Protein AF-A0A1V8S7S9-F1 (afdb_monomer)

pLDDT: mean 78.83, std 17.55, range [41.12, 97.38]

Organism: NCBI:txid1507870

Nearest PDB structures (foldseek):
  5e38-assembly1_C  TM=7.059E-01  e=1.918E+00  Mycobacterium tuberculosis H37Rv
  2lm4-assembly1_A  TM=4.032E-01  e=3.441E+00  Saccharomyces cerevisiae S288C

Mean predicted aligned error: 13.4 Å

Solvent-accessible surface area (backbone atoms only — not comparable to full-atom values): 6080 Å² total; per-residue (Å²): 136,84,82,85,81,82,74,86,78,77,81,80,78,76,88,71,55,72,66,58,52,51,26,53,49,23,48,56,51,19,60,40,84,94,50,57,68,67,63,16,51,53,25,38,50,54,18,19,54,46,38,23,75,75,71,72,29,41,46,51,80,49,72,65,40,47,75,70,57,52,84,69,48,72,40,76,80,64,64,66,72,74,51,61,55,52,57,60,56,61,67,67,73,78,71,90,88,129

Foldseek 3Di:
DDDDDDDDDDDDPDDDDPLVVLLVVLLVQLQDPVDDLVSSQVSQQVSQVSCCVVPVWGWDDDSVCSVVVHDTDTPPPPDDVVVVVVVVVVVVPPPDDD

Radius of gyration: 22.58 Å; Cα contacts (8 Å, |Δi|>4): 81; chains: 1; bounding box: 55×69×42 Å

Structure (mmCIF, N/CA/C/O backbone):
data_AF-A0A1V8S7S9-F1
#
_entry.id   AF-A0A1V8S7S9-F1
#
loop_
_atom_site.g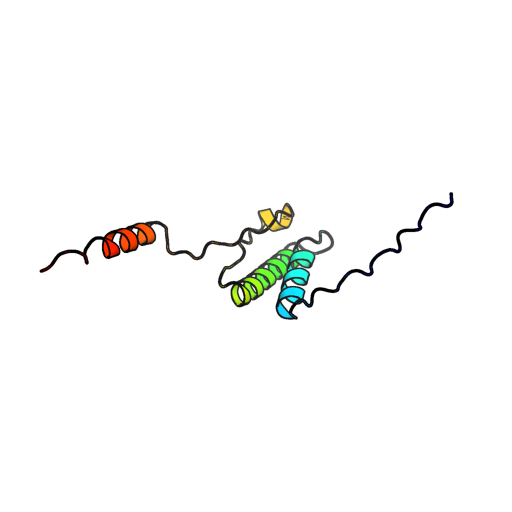roup_PDB
_atom_site.id
_atom_site.type_symbol
_atom_site.label_atom_id
_atom_site.label_alt_id
_atom_site.label_comp_id
_atom_site.label_asym_id
_atom_site.label_entity_id
_atom_site.label_seq_id
_atom_site.pdbx_PDB_ins_code
_atom_site.Cartn_x
_atom_site.Cartn_y
_atom_site.Cartn_z
_atom_site.occupancy
_atom_site.B_iso_or_equiv
_atom_site.auth_seq_id
_atom_site.auth_comp_id
_atom_site.auth_asym_id
_atom_site.auth_atom_id
_atom_site.pdbx_PDB_model_num
ATOM 1 N N . MET A 1 1 ? -7.064 52.798 2.930 1.00 59.31 1 MET A N 1
ATOM 2 C CA . MET A 1 1 ? -7.183 51.626 3.826 1.00 59.31 1 MET A CA 1
ATOM 3 C C . MET A 1 1 ? -6.125 50.605 3.419 1.00 59.31 1 MET A C 1
ATOM 5 O O . MET A 1 1 ? -6.171 50.210 2.260 1.00 59.31 1 MET A O 1
ATOM 9 N N . PRO A 1 2 ? -5.145 50.221 4.258 1.00 58.91 2 PRO A N 1
ATOM 10 C CA . PRO A 1 2 ? -4.204 49.162 3.892 1.00 58.91 2 PRO A CA 1
ATOM 11 C C . PRO A 1 2 ? -4.790 47.768 4.180 1.00 58.91 2 PRO A C 1
ATOM 13 O O . PRO A 1 2 ? -5.510 47.576 5.159 1.00 58.91 2 PRO A O 1
ATOM 16 N 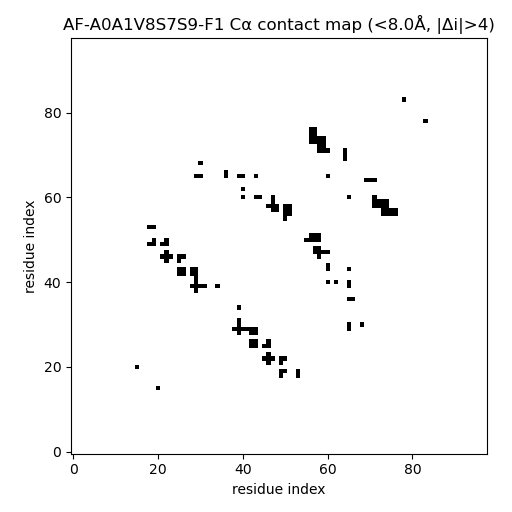N . ALA A 1 3 ? -4.488 46.810 3.301 1.00 66.44 3 ALA A N 1
ATOM 17 C CA . ALA A 1 3 ? -4.951 45.427 3.372 1.00 66.44 3 ALA A CA 1
ATOM 18 C C . ALA A 1 3 ? -4.306 44.672 4.547 1.00 66.44 3 ALA A C 1
ATOM 20 O O . ALA A 1 3 ? -3.086 44.690 4.723 1.00 66.44 3 ALA A O 1
ATOM 21 N N . VAL A 1 4 ? -5.133 43.991 5.342 1.00 69.50 4 VAL A N 1
ATOM 22 C CA . VAL A 1 4 ? -4.691 43.175 6.477 1.00 69.50 4 VAL A CA 1
ATOM 23 C C . VAL A 1 4 ? -3.984 41.931 5.940 1.00 69.50 4 VAL A C 1
ATOM 25 O O . VAL A 1 4 ? -4.591 41.072 5.305 1.00 69.50 4 VAL A O 1
ATOM 28 N N . ARG A 1 5 ? -2.677 41.843 6.187 1.00 68.25 5 ARG A N 1
ATOM 29 C CA . ARG A 1 5 ? -1.841 40.689 5.851 1.00 68.25 5 ARG A CA 1
ATOM 30 C C . ARG A 1 5 ? -2.237 39.512 6.745 1.00 68.25 5 ARG A C 1
ATOM 32 O O . ARG A 1 5 ? -1.857 39.466 7.912 1.00 68.25 5 ARG A O 1
ATOM 39 N N . THR A 1 6 ? -2.989 38.557 6.209 1.00 67.44 6 THR A N 1
ATOM 40 C CA . THR A 1 6 ? -3.237 37.271 6.873 1.00 67.44 6 THR A CA 1
ATOM 41 C C . THR A 1 6 ? -1.912 36.525 7.023 1.00 67.44 6 THR A C 1
ATOM 43 O O . THR A 1 6 ? -1.282 36.150 6.033 1.00 67.44 6 THR A O 1
ATOM 46 N N . MET A 1 7 ? -1.454 36.355 8.263 1.00 69.12 7 MET A N 1
ATOM 47 C CA . MET A 1 7 ? -0.256 35.578 8.582 1.00 69.12 7 MET A CA 1
ATOM 48 C C . MET A 1 7 ? -0.531 34.087 8.322 1.00 69.12 7 MET A C 1
ATOM 50 O O . MET A 1 7 ? -1.583 33.600 8.740 1.00 69.12 7 MET A O 1
ATOM 54 N N . PRO A 1 8 ? 0.382 33.340 7.675 1.00 64.25 8 PRO A N 1
ATOM 55 C CA . PRO A 1 8 ? 0.207 31.906 7.481 1.00 64.25 8 PRO A CA 1
ATOM 56 C C . PRO A 1 8 ? 0.258 31.203 8.845 1.00 64.25 8 PRO A C 1
ATOM 58 O O . PRO A 1 8 ? 1.283 31.225 9.532 1.00 64.25 8 PRO A O 1
ATOM 61 N N . SER A 1 9 ? -0.856 30.594 9.258 1.00 66.81 9 SER A N 1
ATOM 62 C CA . SER A 1 9 ? -0.910 29.747 10.449 1.00 66.81 9 SER A CA 1
ATOM 63 C C . SER A 1 9 ? 0.036 28.563 10.258 1.00 66.81 9 SER A C 1
ATOM 65 O O . SER A 1 9 ? -0.093 27.813 9.289 1.00 66.81 9 SER A O 1
ATOM 67 N N . LYS A 1 10 ? 1.004 28.400 11.165 1.00 63.34 10 LYS A N 1
ATOM 68 C CA . LYS A 1 10 ? 1.934 27.264 11.138 1.00 63.34 10 LYS A CA 1
ATOM 69 C C . LYS A 1 10 ? 1.132 25.953 11.160 1.00 63.34 10 LYS A C 1
ATOM 71 O O . LYS A 1 10 ? 0.187 25.862 11.945 1.00 63.34 10 LYS A O 1
ATOM 76 N N . PRO A 1 11 ? 1.489 24.947 10.341 1.00 66.19 11 PRO A N 1
ATOM 77 C CA . PRO A 1 11 ? 0.773 23.680 10.321 1.00 66.19 11 PRO A CA 1
ATOM 78 C C . PRO A 1 11 ? 0.880 23.023 11.698 1.00 66.19 11 PRO A C 1
ATOM 80 O O . PRO A 1 11 ? 1.979 22.754 12.188 1.00 66.19 11 PRO A O 1
ATOM 83 N N . VAL A 1 12 ? -0.272 22.801 12.329 1.00 67.81 12 VAL A N 1
ATOM 84 C CA . VAL A 1 12 ? -0.377 22.042 13.574 1.00 67.81 12 VAL A CA 1
ATOM 85 C C . VAL A 1 12 ? 0.074 20.621 13.256 1.00 67.81 12 VAL A C 1
ATOM 87 O O . VAL A 1 12 ? -0.559 19.919 12.469 1.00 67.81 12 VAL A O 1
ATOM 90 N N . LYS A 1 13 ? 1.214 20.210 13.814 1.00 62.50 13 LYS A N 1
ATOM 91 C CA . LYS A 1 13 ? 1.683 18.831 13.697 1.00 62.50 13 LYS A CA 1
ATOM 92 C C . LYS A 1 13 ? 0.743 17.968 14.531 1.00 62.50 13 LYS A C 1
ATOM 94 O O . LYS A 1 13 ? 0.825 17.981 15.752 1.00 62.50 13 LYS A O 1
ATOM 99 N N . THR A 1 14 ? -0.166 17.252 13.882 1.00 70.00 14 THR A N 1
ATOM 100 C CA . THR A 1 14 ? -0.885 16.150 14.526 1.00 70.00 14 THR A CA 1
ATOM 101 C C . THR A 1 14 ? 0.147 15.082 14.879 1.00 70.00 14 THR A C 1
ATOM 103 O O . THR A 1 14 ? 0.844 14.604 13.977 1.00 70.00 14 THR A O 1
ATOM 106 N N . GLU A 1 15 ? 0.292 14.734 16.155 1.00 75.56 15 GLU A N 1
ATOM 107 C CA . GLU A 1 15 ? 1.169 13.634 16.556 1.00 75.56 15 GLU A CA 1
ATOM 108 C C . GLU A 1 15 ? 0.616 12.320 15.993 1.00 75.56 15 GLU A C 1
ATOM 110 O O . GLU A 1 15 ? -0.500 11.916 16.305 1.00 75.56 15 GLU A O 1
ATOM 115 N N . ARG A 1 16 ? 1.386 11.679 15.110 1.00 83.88 16 ARG A N 1
ATOM 116 C CA . ARG A 1 16 ? 1.106 10.330 14.601 1.00 83.88 16 ARG A CA 1
ATOM 117 C C . ARG A 1 16 ? 2.000 9.344 15.330 1.00 83.88 16 ARG A C 1
ATOM 119 O O . ARG A 1 16 ? 3.167 9.656 15.582 1.00 83.88 16 ARG A O 1
ATOM 126 N N . THR A 1 17 ? 1.483 8.154 15.620 1.00 90.81 17 THR A N 1
ATOM 127 C CA . THR A 1 17 ? 2.267 7.107 16.283 1.00 90.81 17 THR A CA 1
ATOM 128 C C . THR A 1 17 ? 3.410 6.622 15.386 1.00 90.81 17 THR A C 1
ATOM 130 O O . THR A 1 17 ? 3.394 6.787 14.162 1.00 90.81 17 THR A O 1
ATOM 133 N N . HIS A 1 18 ? 4.438 6.024 15.995 1.00 92.94 18 HIS A N 1
ATOM 134 C CA . HIS A 1 18 ? 5.557 5.450 15.248 1.00 92.94 18 HIS A CA 1
ATOM 135 C C . HIS A 1 18 ? 5.085 4.372 14.263 1.00 92.94 18 HIS A C 1
ATOM 137 O O . HIS A 1 18 ? 5.491 4.387 13.103 1.00 92.94 18 HIS A O 1
ATOM 143 N N . GLU A 1 19 ? 4.177 3.502 14.707 1.00 91.94 19 GLU A N 1
ATOM 144 C CA . GLU A 1 19 ? 3.603 2.438 13.882 1.00 91.94 19 GLU A CA 1
ATOM 145 C C . GLU A 1 19 ? 2.828 3.000 12.687 1.00 91.94 19 GLU A C 1
ATOM 147 O O . GLU A 1 19 ? 3.038 2.550 11.565 1.00 91.94 19 GLU A O 1
ATOM 152 N N . GLU A 1 20 ? 2.018 4.048 12.880 1.00 93.62 20 GLU A N 1
ATOM 153 C CA . GLU A 1 20 ? 1.294 4.682 11.771 1.00 93.62 20 GLU A CA 1
ATOM 154 C C . GLU A 1 20 ? 2.257 5.307 10.750 1.00 93.62 20 GLU A C 1
ATOM 156 O O . GLU A 1 20 ? 2.055 5.222 9.538 1.00 93.62 20 GLU A O 1
ATOM 161 N N . ASN A 1 21 ? 3.336 5.936 11.216 1.00 95.12 21 ASN A N 1
ATOM 162 C CA . ASN A 1 21 ? 4.336 6.498 10.313 1.00 95.12 21 ASN A CA 1
ATOM 163 C C . ASN A 1 21 ? 5.101 5.405 9.555 1.00 95.12 21 ASN A C 1
ATOM 165 O O . ASN A 1 21 ? 5.408 5.587 8.375 1.00 95.12 21 ASN A O 1
ATOM 169 N N . GLN A 1 22 ? 5.378 4.272 10.204 1.00 96.25 22 GLN A N 1
ATOM 170 C CA . GLN A 1 22 ? 6.022 3.123 9.577 1.00 96.25 22 GLN A CA 1
ATOM 171 C C . GLN A 1 22 ? 5.114 2.484 8.516 1.00 96.25 22 GLN A C 1
ATOM 173 O O . GLN A 1 22 ? 5.562 2.247 7.395 1.00 96.25 22 GLN A O 1
ATOM 178 N N . GLU A 1 23 ? 3.829 2.297 8.828 1.00 95.81 23 GLU A N 1
AT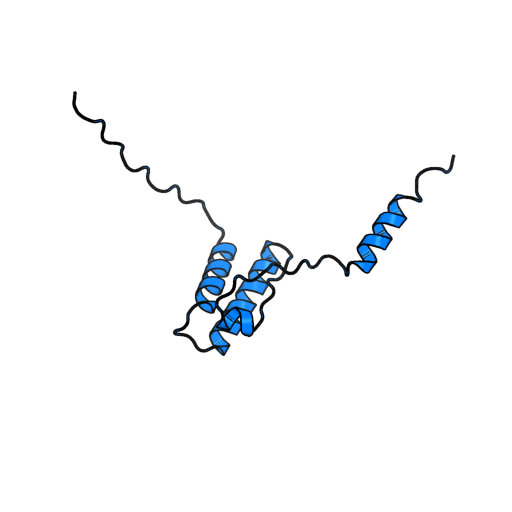OM 179 C CA . GLU A 1 23 ? 2.794 1.856 7.887 1.00 95.81 23 GLU A CA 1
ATOM 180 C C . GLU A 1 23 ? 2.765 2.763 6.649 1.00 95.81 23 GLU A C 1
ATOM 182 O O . GLU A 1 23 ? 2.965 2.303 5.524 1.00 95.81 23 GLU A O 1
ATOM 187 N N . ARG A 1 24 ? 2.627 4.081 6.852 1.00 95.00 24 ARG A N 1
ATOM 188 C CA . ARG A 1 24 ? 2.605 5.075 5.765 1.00 95.00 24 ARG A CA 1
ATOM 189 C C . ARG A 1 24 ? 3.869 5.034 4.905 1.00 95.00 24 ARG A C 1
ATOM 191 O O . ARG A 1 24 ? 3.782 5.199 3.687 1.00 95.00 24 ARG A O 1
ATOM 198 N N . ALA A 1 25 ? 5.036 4.823 5.512 1.00 96.88 25 ALA A N 1
ATOM 199 C CA . ALA A 1 25 ? 6.297 4.722 4.785 1.00 96.88 25 ALA A CA 1
ATOM 200 C C . ALA A 1 25 ? 6.344 3.476 3.886 1.00 96.88 25 ALA A C 1
ATOM 202 O O . ALA A 1 25 ? 6.785 3.574 2.739 1.00 96.88 25 ALA A O 1
ATOM 203 N N . TYR A 1 26 ? 5.854 2.330 4.366 1.00 97.38 26 TYR A N 1
ATOM 204 C CA . TYR A 1 26 ? 5.771 1.105 3.568 1.00 97.38 26 TYR A CA 1
ATOM 205 C C . TYR A 1 26 ? 4.740 1.204 2.435 1.00 97.38 26 TYR A C 1
ATOM 207 O O . TYR A 1 26 ? 5.029 0.778 1.314 1.00 97.38 26 TYR A O 1
ATOM 215 N N . ILE A 1 27 ? 3.596 1.858 2.670 1.00 95.44 27 ILE A N 1
ATOM 216 C CA . ILE A 1 27 ? 2.628 2.175 1.608 1.00 95.44 27 ILE A CA 1
ATOM 217 C C . ILE A 1 27 ? 3.297 3.015 0.516 1.00 95.44 27 ILE A C 1
ATOM 219 O O . ILE A 1 27 ? 3.286 2.625 -0.652 1.00 95.44 27 ILE A O 1
ATOM 223 N N . ALA A 1 28 ? 3.955 4.119 0.886 1.00 95.88 28 ALA A N 1
ATOM 224 C CA . ALA A 1 28 ? 4.664 4.974 -0.067 1.00 95.88 28 ALA A CA 1
ATOM 225 C C . ALA A 1 28 ? 5.773 4.219 -0.821 1.00 95.88 28 ALA A C 1
ATOM 227 O O . ALA A 1 28 ? 5.935 4.392 -2.026 1.00 95.88 28 ALA A O 1
ATOM 228 N N . ALA A 1 29 ? 6.515 3.353 -0.130 1.00 96.81 29 ALA A N 1
ATOM 229 C CA . ALA A 1 29 ? 7.557 2.516 -0.715 1.00 96.81 29 ALA A CA 1
ATOM 230 C C . ALA A 1 29 ? 7.026 1.533 -1.770 1.00 96.81 29 ALA A C 1
ATOM 232 O O . ALA A 1 29 ? 7.680 1.350 -2.794 1.00 96.81 29 ALA A O 1
ATOM 233 N N . SER A 1 30 ? 5.861 0.919 -1.548 1.00 96.38 30 SER A N 1
ATOM 234 C CA . SER A 1 30 ? 5.260 -0.013 -2.516 1.00 96.38 30 SER A CA 1
ATOM 235 C C . SER A 1 30 ? 4.786 0.660 -3.810 1.00 96.38 30 SER A C 1
ATOM 237 O O . SER A 1 30 ? 4.735 0.017 -4.855 1.00 96.38 30 SER A O 1
ATOM 239 N N . ARG A 1 31 ? 4.507 1.969 -3.767 1.00 94.81 31 ARG A N 1
ATOM 240 C CA . ARG A 1 31 ? 4.061 2.781 -4.914 1.00 94.81 31 ARG A CA 1
ATOM 241 C C . ARG A 1 31 ? 5.218 3.387 -5.717 1.00 94.81 31 ARG A C 1
ATOM 243 O O . ARG A 1 31 ? 4.994 4.172 -6.626 1.00 94.81 31 ARG A O 1
ATOM 250 N N . ARG A 1 32 ? 6.468 3.080 -5.364 1.00 94.12 32 ARG A N 1
ATOM 251 C CA . ARG A 1 32 ? 7.653 3.616 -6.044 1.00 94.12 32 ARG A CA 1
ATOM 252 C C . ARG A 1 32 ? 8.020 2.773 -7.262 1.00 94.12 32 ARG A C 1
ATOM 254 O O . ARG A 1 32 ? 8.428 1.624 -7.108 1.00 94.12 32 ARG A O 1
ATOM 261 N N . SER A 1 33 ? 7.931 3.361 -8.453 1.00 91.44 33 SER A N 1
ATOM 262 C CA . SER A 1 33 ? 8.277 2.720 -9.731 1.00 91.44 33 SER A CA 1
ATOM 263 C C . SER A 1 33 ? 9.781 2.520 -9.948 1.00 91.44 33 SER A C 1
ATOM 265 O O . SER A 1 33 ? 10.178 1.704 -10.773 1.00 91.44 33 SER A O 1
ATOM 267 N N . ASP A 1 34 ? 10.628 3.199 -9.172 1.00 95.06 34 ASP A N 1
ATOM 268 C CA . ASP A 1 34 ? 12.084 3.033 -9.199 1.00 95.06 34 ASP A CA 1
ATOM 269 C C . ASP A 1 34 ? 12.582 1.780 -8.450 1.00 95.06 34 ASP A C 1
ATOM 271 O O . ASP A 1 34 ? 13.784 1.528 -8.385 1.00 95.06 34 ASP A O 1
ATOM 275 N N . ARG A 1 35 ? 11.671 0.984 -7.875 1.00 93.38 35 ARG A N 1
ATOM 276 C CA . ARG A 1 35 ? 11.978 -0.250 -7.140 1.00 93.38 35 ARG A CA 1
ATOM 277 C C . ARG A 1 35 ? 11.518 -1.480 -7.911 1.00 93.38 35 ARG A C 1
ATOM 279 O O . ARG A 1 35 ? 10.541 -1.426 -8.656 1.00 93.38 35 ARG A O 1
ATOM 286 N N . SER A 1 36 ? 12.186 -2.610 -7.677 1.00 96.81 36 SER A N 1
ATOM 287 C CA . SER A 1 36 ? 11.742 -3.893 -8.223 1.00 96.81 36 SER A CA 1
ATOM 288 C C . SER A 1 36 ? 10.333 -4.235 -7.734 1.00 96.81 36 SER A C 1
ATOM 290 O O . SER A 1 36 ? 9.944 -3.890 -6.615 1.00 96.81 36 SER A O 1
ATOM 292 N N . LEU A 1 37 ? 9.573 -4.938 -8.574 1.00 94.00 37 LEU A N 1
ATOM 293 C CA . LEU A 1 37 ? 8.219 -5.376 -8.244 1.00 94.00 37 LEU A CA 1
ATOM 294 C C . LEU A 1 37 ? 8.188 -6.195 -6.948 1.00 94.00 37 LEU A C 1
ATOM 296 O O . LEU A 1 37 ? 7.352 -5.956 -6.084 1.00 94.00 37 LEU A O 1
ATOM 300 N N . GLU A 1 38 ? 9.162 -7.081 -6.762 1.00 95.62 38 GLU A N 1
ATOM 301 C CA . GLU A 1 38 ? 9.302 -7.883 -5.547 1.00 95.62 38 GLU A CA 1
ATOM 302 C C . GLU A 1 38 ? 9.471 -7.016 -4.288 1.00 95.62 38 GLU A C 1
ATOM 304 O O . GLU A 1 38 ? 8.738 -7.193 -3.315 1.00 95.62 38 GLU A O 1
ATOM 309 N N . ALA A 1 39 ? 10.347 -6.003 -4.323 1.00 96.88 39 ALA A N 1
ATOM 310 C CA . ALA A 1 39 ? 10.538 -5.085 -3.197 1.00 96.88 39 ALA A CA 1
ATOM 311 C C . ALA A 1 39 ? 9.289 -4.229 -2.923 1.00 96.88 39 ALA A C 1
ATOM 313 O O . ALA A 1 39 ? 9.016 -3.854 -1.774 1.00 96.88 39 ALA A O 1
ATOM 314 N N . ARG A 1 40 ? 8.515 -3.908 -3.968 1.00 95.81 40 ARG A N 1
ATOM 315 C CA . ARG A 1 40 ? 7.230 -3.210 -3.838 1.00 95.81 40 ARG A CA 1
ATOM 316 C C . ARG A 1 40 ? 6.184 -4.098 -3.164 1.00 95.81 40 ARG A C 1
ATOM 318 O O . ARG A 1 40 ? 5.537 -3.638 -2.225 1.00 95.81 40 ARG A O 1
ATOM 325 N N . ILE A 1 41 ? 6.071 -5.360 -3.579 1.00 95.44 41 ILE A N 1
ATOM 326 C CA . ILE A 1 41 ? 5.162 -6.352 -2.984 1.00 95.44 41 ILE A CA 1
ATOM 327 C C . ILE A 1 41 ? 5.527 -6.612 -1.519 1.00 95.44 41 ILE A C 1
ATOM 329 O O . ILE A 1 41 ? 4.651 -6.601 -0.656 1.00 95.44 41 ILE A O 1
ATOM 333 N N . GLU A 1 42 ? 6.811 -6.794 -1.205 1.00 96.81 42 GLU A N 1
ATOM 334 C CA . GLU A 1 42 ? 7.273 -6.979 0.176 1.00 96.81 42 GLU A CA 1
ATOM 33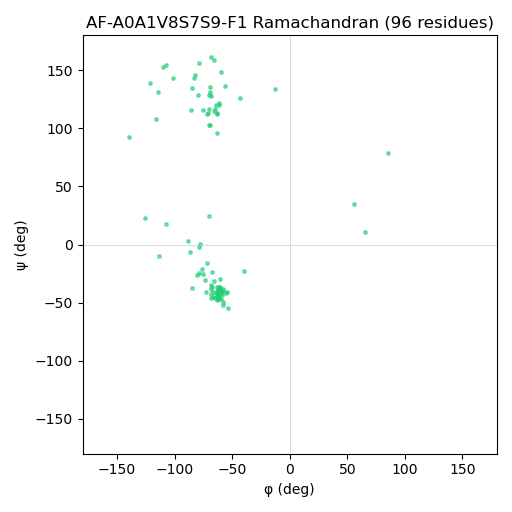5 C C . GLU A 1 42 ? 6.922 -5.764 1.047 1.00 96.81 42 GLU A C 1
ATOM 337 O O . GLU A 1 42 ? 6.435 -5.909 2.170 1.00 96.81 42 GLU A O 1
ATOM 342 N N . SER A 1 43 ? 7.104 -4.553 0.508 1.00 97.19 43 SER A N 1
ATOM 343 C CA . SER A 1 43 ? 6.711 -3.319 1.195 1.00 97.19 43 SER A CA 1
ATOM 344 C C . SER A 1 43 ? 5.200 -3.272 1.444 1.00 97.19 43 SER A C 1
ATOM 346 O O . SER A 1 43 ? 4.779 -2.929 2.545 1.00 97.19 43 SER A O 1
ATOM 348 N N . ALA A 1 44 ? 4.382 -3.663 0.464 1.00 96.06 44 ALA A N 1
ATOM 349 C CA . ALA A 1 44 ? 2.929 -3.698 0.601 1.00 96.06 44 ALA A CA 1
ATOM 350 C C . ALA A 1 44 ? 2.468 -4.717 1.659 1.00 96.06 44 ALA A C 1
ATOM 352 O O . ALA A 1 44 ? 1.621 -4.401 2.494 1.00 96.06 44 ALA A O 1
ATOM 353 N N . ARG A 1 45 ? 3.084 -5.907 1.704 1.00 94.88 45 ARG A N 1
ATOM 354 C CA . ARG A 1 45 ? 2.811 -6.915 2.744 1.00 94.88 45 ARG A CA 1
ATOM 355 C C . ARG A 1 45 ? 3.166 -6.412 4.142 1.00 94.88 45 ARG A C 1
ATOM 357 O O . ARG A 1 45 ? 2.336 -6.501 5.040 1.00 94.88 45 ARG A O 1
ATOM 364 N N . ARG A 1 46 ? 4.345 -5.803 4.317 1.00 96.44 46 ARG A N 1
ATOM 365 C CA . ARG A 1 46 ? 4.736 -5.198 5.605 1.00 96.44 46 ARG A CA 1
ATOM 366 C C . ARG A 1 46 ? 3.792 -4.079 6.036 1.00 96.44 46 ARG A C 1
ATOM 368 O O . ARG A 1 46 ? 3.490 -3.965 7.220 1.00 96.44 46 ARG A O 1
ATOM 375 N N . ALA A 1 47 ? 3.311 -3.267 5.094 1.00 96.38 47 ALA A N 1
ATOM 376 C CA . ALA A 1 47 ? 2.289 -2.270 5.396 1.00 96.38 47 ALA A CA 1
ATOM 377 C C . ALA A 1 47 ? 0.997 -2.927 5.904 1.00 96.38 47 ALA A C 1
ATOM 379 O O . ALA A 1 47 ? 0.472 -2.498 6.927 1.00 96.38 47 ALA A O 1
ATOM 380 N N . SER A 1 48 ? 0.531 -3.991 5.238 1.00 95.31 48 SER A N 1
ATOM 381 C CA . SER A 1 48 ? -0.659 -4.759 5.635 1.00 95.31 48 SER A CA 1
ATOM 382 C C . SER A 1 48 ? -0.527 -5.360 7.040 1.00 95.31 48 SER A C 1
ATOM 384 O O . SER A 1 48 ? -1.453 -5.262 7.840 1.00 95.31 48 SER A O 1
ATOM 386 N N . GLU A 1 49 ? 0.640 -5.904 7.396 1.00 95.19 49 GLU A N 1
ATOM 387 C CA . GLU A 1 49 ? 0.899 -6.449 8.738 1.00 95.19 49 GLU A CA 1
ATOM 388 C C . GLU A 1 49 ? 0.815 -5.384 9.841 1.00 95.19 49 GLU A C 1
ATOM 390 O O . GLU A 1 49 ? 0.223 -5.620 10.898 1.00 95.19 49 GLU A O 1
ATOM 395 N N . ILE A 1 50 ? 1.405 -4.206 9.608 1.00 95.19 50 ILE A N 1
ATOM 396 C CA . ILE A 1 50 ? 1.352 -3.097 10.571 1.00 95.19 50 ILE A CA 1
ATOM 397 C C . ILE A 1 50 ? -0.076 -2.558 10.671 1.00 95.19 50 ILE A C 1
ATOM 399 O O . ILE A 1 50 ? -0.566 -2.335 11.779 1.00 95.19 50 ILE A O 1
ATOM 403 N N . HIS A 1 51 ? -0.754 -2.412 9.532 1.00 94.75 51 HIS A N 1
ATOM 404 C CA . HIS A 1 51 ? -2.147 -1.991 9.476 1.00 94.75 51 HIS A CA 1
ATOM 405 C C . HIS A 1 51 ? -3.029 -2.952 10.285 1.00 94.75 51 HIS A C 1
ATOM 407 O O . HIS A 1 51 ? -3.696 -2.513 11.216 1.00 94.75 51 HIS A O 1
ATOM 413 N N . LYS A 1 52 ? -2.899 -4.268 10.072 1.00 92.44 52 LYS A N 1
ATOM 414 C CA . LYS A 1 52 ? -3.616 -5.296 10.840 1.00 92.44 52 LYS A CA 1
ATOM 415 C C . LYS A 1 52 ? -3.341 -5.228 12.331 1.00 92.44 52 LYS A C 1
ATOM 417 O O . LYS A 1 52 ? -4.270 -5.365 13.119 1.00 92.44 52 LYS A O 1
ATOM 422 N N . ARG A 1 53 ? -2.101 -4.968 12.748 1.00 90.94 53 ARG A N 1
ATOM 423 C CA . ARG A 1 53 ? -1.788 -4.787 14.174 1.00 90.94 53 ARG A CA 1
ATOM 424 C C . ARG A 1 53 ? -2.504 -3.572 14.774 1.00 90.94 53 ARG A C 1
ATOM 426 O O . ARG A 1 53 ? -2.929 -3.634 15.923 1.00 90.94 53 ARG A O 1
ATOM 433 N N . ARG A 1 54 ? -2.641 -2.486 14.006 1.0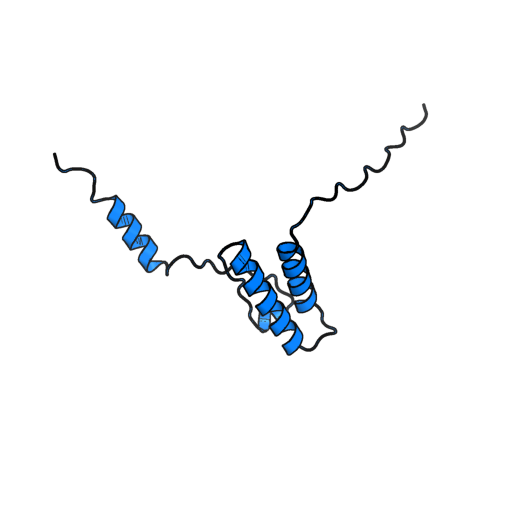0 92.88 54 ARG A N 1
ATOM 434 C CA . ARG A 1 54 ? -3.221 -1.211 14.457 1.00 92.88 54 ARG A CA 1
ATOM 435 C C . ARG A 1 54 ? -4.751 -1.167 14.365 1.00 92.88 54 ARG A C 1
ATOM 437 O O . ARG A 1 54 ? -5.384 -0.568 15.228 1.00 92.88 54 ARG A O 1
ATOM 444 N N . THR A 1 55 ? -5.339 -1.762 13.328 1.00 89.19 55 THR A N 1
ATOM 445 C CA . THR A 1 55 ? -6.772 -1.653 12.987 1.00 89.19 55 THR A CA 1
ATOM 446 C C . THR A 1 55 ? -7.535 -2.968 13.130 1.00 89.19 55 THR A C 1
ATOM 448 O O . THR A 1 55 ? -8.761 -2.964 13.089 1.00 89.19 55 THR A O 1
ATOM 451 N N . SER A 1 56 ? -6.832 -4.085 13.343 1.00 87.38 56 SER A N 1
ATOM 452 C CA . SER A 1 56 ? -7.373 -5.454 13.299 1.00 87.38 56 SER A CA 1
ATOM 453 C C . SER A 1 56 ? -7.866 -5.915 11.922 1.00 87.38 56 SER A C 1
ATOM 455 O O . SER A 1 56 ? -8.454 -6.988 11.833 1.00 87.38 56 SER A O 1
ATOM 457 N N . ARG A 1 57 ? -7.591 -5.167 10.844 1.00 88.62 57 ARG A N 1
ATOM 458 C CA . ARG A 1 57 ? -7.935 -5.535 9.457 1.00 88.62 57 ARG A CA 1
ATOM 459 C C . ARG A 1 57 ? -6.678 -5.600 8.597 1.00 88.62 57 ARG A C 1
ATOM 461 O O . ARG A 1 57 ? -5.792 -4.778 8.780 1.00 88.62 57 ARG A O 1
ATOM 468 N N . SER A 1 58 ? -6.540 -6.576 7.701 1.00 89.81 58 SER A N 1
ATOM 469 C CA . SER A 1 58 ? -5.437 -6.582 6.720 1.00 89.81 58 SER A CA 1
ATOM 470 C C . SER A 1 58 ? -5.744 -5.640 5.562 1.00 89.81 58 SER A C 1
ATOM 472 O O . SER A 1 58 ? -6.897 -5.365 5.267 1.00 89.81 58 SER A O 1
ATOM 474 N N . LEU A 1 59 ? -4.712 -5.162 4.872 1.00 91.38 59 LEU A N 1
ATOM 475 C CA . LEU A 1 59 ? -4.873 -4.585 3.539 1.00 91.38 59 LEU A CA 1
ATOM 476 C C . LEU A 1 59 ? -4.842 -5.704 2.498 1.00 91.38 59 LEU A C 1
ATOM 478 O O . LEU A 1 59 ? -3.942 -6.554 2.542 1.00 91.38 59 LEU A O 1
ATOM 482 N N . ARG A 1 60 ? -5.770 -5.660 1.542 1.00 90.31 60 ARG A N 1
ATOM 483 C CA . ARG A 1 60 ? -5.776 -6.516 0.360 1.00 90.31 60 ARG A CA 1
ATOM 484 C C . ARG A 1 60 ? -4.653 -6.072 -0.567 1.00 90.31 60 ARG A C 1
ATOM 486 O O . ARG A 1 60 ? -4.696 -4.984 -1.132 1.00 90.31 60 ARG A O 1
ATOM 493 N N . VAL A 1 61 ? -3.640 -6.916 -0.720 1.00 90.00 61 VAL A N 1
ATOM 494 C CA . VAL A 1 61 ? -2.472 -6.629 -1.560 1.00 90.00 61 VAL A CA 1
ATOM 495 C C . VAL A 1 61 ? -2.422 -7.635 -2.699 1.00 90.00 61 VAL A C 1
ATOM 497 O O . VAL A 1 61 ? -2.069 -8.79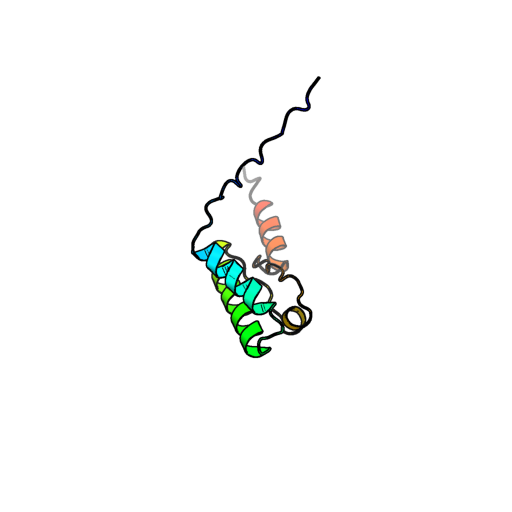5 -2.479 1.00 90.00 61 VAL A O 1
ATOM 500 N N . THR A 1 62 ? -2.723 -7.192 -3.920 1.00 90.19 62 THR A N 1
ATOM 501 C CA . THR A 1 62 ? -2.459 -7.983 -5.128 1.00 90.19 62 THR A CA 1
ATOM 502 C C . THR A 1 62 ? -1.296 -7.403 -5.929 1.00 90.19 62 THR A C 1
ATOM 504 O O . THR A 1 62 ? -0.980 -6.217 -5.853 1.00 90.19 62 THR A O 1
ATOM 507 N N . GLU A 1 63 ? -0.627 -8.255 -6.704 1.00 89.31 63 GLU A N 1
ATOM 508 C CA . GLU A 1 63 ? 0.457 -7.832 -7.596 1.00 89.31 63 GLU A CA 1
ATOM 509 C C . GLU A 1 63 ? -0.032 -6.828 -8.650 1.00 89.31 63 GLU A C 1
ATOM 511 O O . GLU A 1 63 ? 0.670 -5.862 -8.947 1.00 89.31 63 GLU A O 1
ATOM 516 N N . ALA A 1 64 ? -1.257 -7.008 -9.153 1.00 88.75 64 ALA A N 1
ATOM 517 C CA . ALA A 1 64 ? -1.884 -6.075 -10.082 1.00 88.75 64 ALA A CA 1
ATOM 518 C C . ALA A 1 64 ? -2.057 -4.686 -9.449 1.00 88.75 64 ALA A C 1
ATOM 520 O O . ALA A 1 64 ? -1.654 -3.698 -10.057 1.00 88.75 64 ALA A O 1
ATOM 521 N N . ASP A 1 65 ? -2.557 -4.612 -8.213 1.00 87.56 65 ASP A N 1
ATOM 522 C CA . ASP A 1 65 ? -2.745 -3.342 -7.495 1.00 87.56 65 ASP A CA 1
ATOM 523 C C . ASP A 1 65 ? -1.405 -2.628 -7.275 1.00 87.56 65 ASP A C 1
ATOM 525 O O . ASP A 1 65 ? -1.297 -1.411 -7.432 1.00 87.56 65 ASP A O 1
ATOM 529 N N . VAL A 1 66 ? -0.350 -3.393 -6.962 1.00 89.38 66 VAL A N 1
ATOM 530 C CA . VAL A 1 66 ? 1.008 -2.858 -6.805 1.00 89.38 66 VAL A CA 1
ATOM 531 C C . VAL A 1 66 ? 1.497 -2.266 -8.123 1.00 89.38 66 VAL A C 1
ATOM 533 O O . VAL A 1 66 ? 2.016 -1.153 -8.112 1.00 89.38 66 VAL A O 1
ATOM 536 N N . ILE A 1 67 ? 1.346 -2.981 -9.244 1.00 89.62 67 ILE A N 1
ATOM 537 C CA . ILE A 1 67 ? 1.784 -2.535 -10.578 1.00 89.62 67 ILE A CA 1
ATOM 538 C C . ILE A 1 67 ? 1.003 -1.298 -11.028 1.00 89.62 67 ILE A C 1
ATOM 540 O O . ILE A 1 67 ? 1.615 -0.337 -11.490 1.00 89.62 67 ILE A O 1
ATOM 544 N N . ASN A 1 68 ? -0.320 -1.319 -10.861 1.00 89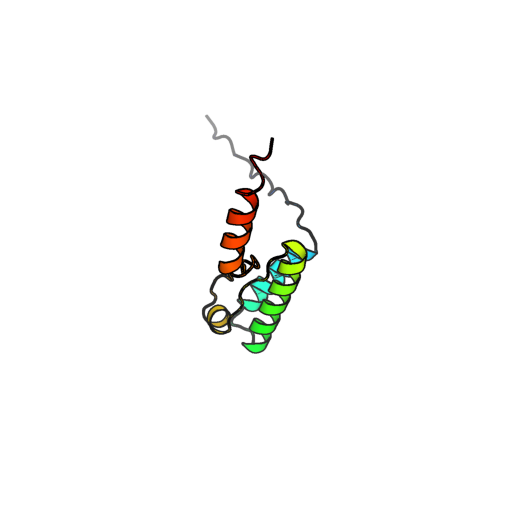.44 68 ASN A N 1
ATOM 545 C CA . ASN A 1 68 ? -1.237 -0.258 -11.279 1.00 89.44 68 ASN A CA 1
ATOM 546 C C . ASN A 1 68 ? -1.254 0.943 -10.322 1.00 89.44 68 ASN A C 1
ATOM 548 O O . ASN A 1 68 ? -1.950 1.921 -10.584 1.00 89.44 68 ASN A O 1
ATOM 552 N N . GLU A 1 69 ? -0.496 0.878 -9.221 1.00 85.12 69 GLU A N 1
ATOM 553 C CA . GLU A 1 69 ? -0.475 1.894 -8.164 1.00 85.12 69 GLU A CA 1
ATOM 554 C C . GLU A 1 69 ? -1.875 2.171 -7.588 1.00 85.12 69 GLU A C 1
ATOM 556 O O . GLU A 1 69 ? -2.208 3.293 -7.189 1.00 85.12 69 GLU A O 1
ATOM 561 N N . GLU A 1 70 ? -2.701 1.133 -7.511 1.00 84.38 70 GLU A N 1
ATOM 562 C CA . GLU A 1 70 ? -4.052 1.215 -6.974 1.00 84.38 70 GLU A CA 1
ATOM 563 C C . GLU A 1 70 ? -4.017 1.475 -5.456 1.00 84.38 70 GLU A C 1
ATOM 565 O O . GLU A 1 70 ? -2.981 1.368 -4.785 1.00 84.38 70 GLU A O 1
ATOM 570 N N . MET A 1 71 ? -5.121 1.955 -4.890 1.00 82.69 71 MET A N 1
ATOM 571 C CA . MET A 1 71 ? -5.236 2.081 -3.438 1.00 82.69 71 MET A CA 1
ATOM 572 C C . MET A 1 71 ? -5.564 0.710 -2.849 1.00 82.69 71 MET A C 1
ATOM 574 O O . MET A 1 71 ? -6.506 0.074 -3.299 1.00 82.69 71 MET A O 1
ATOM 578 N N . TYR A 1 72 ? -4.810 0.266 -1.840 1.00 84.31 72 TYR A N 1
ATOM 579 C CA . TYR A 1 72 ? -5.146 -0.978 -1.150 1.00 84.31 72 TYR A CA 1
ATOM 580 C C . TYR A 1 72 ? -6.418 -0.790 -0.329 1.00 84.31 72 TYR A C 1
ATOM 582 O O . TYR A 1 72 ? -6.521 0.148 0.465 1.00 84.31 72 TYR A O 1
ATOM 590 N N . GLU A 1 73 ? -7.361 -1.699 -0.521 1.00 81.44 73 GLU A N 1
ATOM 591 C CA . GLU A 1 73 ? -8.585 -1.781 0.266 1.00 81.44 73 GLU A CA 1
ATOM 592 C C . GLU A 1 73 ? -8.305 -2.542 1.570 1.00 81.44 73 GLU A C 1
ATOM 594 O O . GLU A 1 73 ? -7.480 -3.459 1.595 1.00 81.44 73 GLU A O 1
ATOM 599 N N . GLU A 1 74 ? -8.970 -2.172 2.664 1.00 81.31 74 GLU A N 1
ATOM 600 C CA . GLU A 1 74 ? -8.991 -3.010 3.867 1.00 81.31 74 GLU A CA 1
ATOM 601 C C . GLU A 1 74 ? -9.801 -4.279 3.554 1.00 81.31 74 GLU A C 1
ATOM 603 O O . GLU A 1 74 ? -10.925 -4.201 3.060 1.00 81.31 74 GLU A O 1
ATOM 608 N N . GLU A 1 75 ? -9.239 -5.456 3.821 1.00 71.69 75 GLU A N 1
ATOM 609 C CA . GLU A 1 75 ? -10.019 -6.685 3.871 1.00 71.69 75 GLU A CA 1
ATOM 610 C C . GLU A 1 75 ? -10.899 -6.623 5.116 1.00 71.69 75 GLU A C 1
ATOM 612 O O . GLU A 1 75 ? -10.407 -6.600 6.251 1.00 71.69 75 GLU A O 1
ATOM 617 N N . ASP A 1 76 ? -12.214 -6.606 4.904 1.00 61.44 76 ASP A N 1
ATOM 618 C CA . ASP A 1 76 ? -13.166 -6.892 5.964 1.00 61.44 76 ASP A CA 1
ATOM 619 C C . ASP A 1 76 ? -12.946 -8.346 6.413 1.00 61.44 76 ASP A C 1
ATOM 621 O O . ASP A 1 76 ? -13.498 -9.281 5.838 1.00 61.44 76 ASP A O 1
ATOM 625 N N . ASP A 1 77 ? -12.158 -8.537 7.475 1.00 54.19 77 ASP A N 1
ATOM 626 C CA . ASP A 1 77 ? -12.008 -9.806 8.214 1.00 54.19 77 ASP A CA 1
ATOM 627 C C . ASP A 1 77 ? -13.303 -10.137 9.008 1.00 54.19 77 ASP A C 1
ATOM 629 O O . ASP A 1 77 ? -13.293 -10.827 10.030 1.00 54.19 77 ASP A O 1
ATOM 633 N N . ASP A 1 78 ? -14.451 -9.614 8.563 1.00 50.59 78 ASP A N 1
ATOM 634 C CA . ASP A 1 78 ? -15.754 -10.013 9.059 1.00 50.59 78 ASP A CA 1
ATOM 635 C C . ASP A 1 78 ? -16.068 -11.377 8.456 1.00 50.59 78 ASP A C 1
ATOM 637 O O . ASP A 1 78 ? -16.206 -11.518 7.240 1.00 50.59 78 ASP A O 1
ATOM 641 N N . LEU A 1 79 ? -16.168 -12.369 9.347 1.00 52.03 79 LEU A N 1
ATOM 642 C CA . LEU A 1 79 ? -16.692 -13.720 9.142 1.00 52.03 79 LEU A CA 1
ATOM 643 C C . LEU A 1 79 ? -17.458 -13.878 7.817 1.00 52.03 79 LEU A C 1
ATOM 645 O O . LEU A 1 79 ? -18.372 -13.081 7.571 1.00 52.03 79 LEU A O 1
ATOM 649 N N . PRO A 1 80 ? -17.204 -14.950 7.031 1.00 57.09 80 PRO A N 1
ATOM 650 C CA . PRO A 1 80 ? -17.861 -15.165 5.744 1.00 57.09 80 PRO A CA 1
ATOM 651 C C . PRO A 1 80 ? -19.345 -14.853 5.884 1.00 57.09 80 PRO A C 1
ATOM 653 O O . PRO A 1 80 ? -19.976 -15.396 6.787 1.00 57.09 80 PRO A O 1
ATOM 656 N N . MET A 1 81 ? -19.886 -13.967 5.036 1.00 54.28 81 MET A N 1
ATOM 657 C CA . MET A 1 81 ? -21.261 -13.415 5.074 1.00 54.28 81 MET A CA 1
ATOM 658 C C . MET A 1 81 ? -22.371 -14.419 5.455 1.00 54.28 81 MET A C 1
ATOM 660 O O . MET A 1 81 ? -23.439 -14.040 5.933 1.00 54.28 81 MET A O 1
ATOM 664 N N . GLN A 1 82 ? -22.113 -15.710 5.257 1.00 55.97 82 GLN A N 1
ATOM 665 C CA . GLN A 1 82 ? -22.892 -16.850 5.732 1.00 55.97 82 GLN A CA 1
ATOM 666 C C . GLN A 1 82 ? -23.136 -16.832 7.260 1.00 55.97 82 GLN A C 1
ATOM 668 O O . GLN A 1 82 ? -24.259 -17.070 7.698 1.00 55.97 82 GLN A O 1
ATOM 673 N N . TYR A 1 83 ? -22.143 -16.468 8.074 1.00 51.28 83 TYR A N 1
ATOM 674 C CA . TYR A 1 83 ? -22.241 -16.417 9.537 1.00 51.28 83 TYR A CA 1
ATOM 675 C C . TYR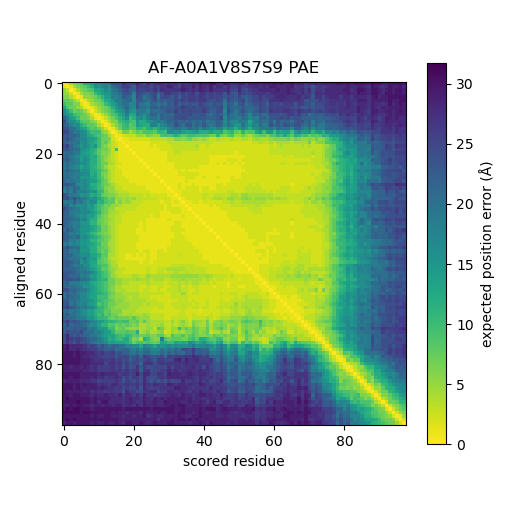 A 1 83 ? -22.921 -15.156 10.081 1.00 51.28 83 TYR A C 1
ATOM 677 O O . TYR A 1 83 ? -23.560 -15.235 11.129 1.00 51.28 83 TYR A O 1
ATOM 685 N N . ARG A 1 84 ? -22.889 -14.020 9.365 1.00 52.41 84 ARG A N 1
ATOM 686 C CA . ARG A 1 84 ? -23.681 -12.826 9.739 1.00 52.41 84 ARG A CA 1
ATOM 687 C C . ARG A 1 84 ? -25.188 -13.113 9.750 1.00 52.41 84 ARG A C 1
ATOM 689 O O . ARG A 1 84 ? -25.927 -12.520 10.530 1.00 52.41 84 ARG A O 1
ATOM 696 N N . ARG A 1 85 ? -25.656 -14.053 8.918 1.00 54.50 85 ARG A N 1
ATOM 697 C CA . ARG A 1 85 ? -27.058 -14.505 8.942 1.00 54.50 85 ARG A CA 1
ATOM 698 C C . ARG A 1 85 ? -27.369 -15.393 10.144 1.00 54.50 85 ARG A C 1
ATOM 700 O O . ARG A 1 85 ? -28.499 -15.354 10.620 1.00 54.50 85 ARG A O 1
ATOM 707 N N . LEU A 1 86 ? -26.400 -16.157 10.647 1.00 56.47 86 LEU A N 1
ATOM 708 C CA . LEU A 1 86 ? -26.600 -17.036 11.804 1.00 56.47 86 LEU A CA 1
ATOM 709 C C . LEU A 1 86 ? -26.719 -16.237 13.109 1.00 56.47 86 LEU A C 1
ATOM 711 O O . LEU A 1 86 ? -27.607 -16.522 13.906 1.00 56.47 86 LEU A O 1
ATOM 715 N N . THR A 1 87 ? -25.906 -15.194 13.305 1.00 51.62 87 THR A N 1
ATOM 716 C CA . THR A 1 87 ? -26.015 -14.316 14.487 1.00 51.62 87 THR A CA 1
ATOM 717 C C . THR A 1 87 ? -27.290 -13.474 14.489 1.00 51.62 87 THR A C 1
ATOM 719 O O . THR A 1 87 ? -27.885 -13.296 15.550 1.00 51.62 87 THR A O 1
ATOM 722 N N . ALA A 1 88 ? -27.767 -13.034 13.319 1.00 55.31 88 ALA A N 1
ATOM 723 C CA . ALA A 1 88 ? -29.056 -12.348 13.208 1.00 55.31 88 ALA A CA 1
ATOM 724 C C . ALA A 1 88 ? -30.238 -13.238 13.646 1.00 55.31 88 ALA A C 1
ATOM 726 O O . ALA A 1 88 ? -31.153 -12.746 14.296 1.00 55.31 88 ALA A O 1
ATOM 727 N N . HIS A 1 89 ? -30.200 -14.547 13.361 1.00 54.44 89 HIS A N 1
ATOM 728 C CA . HIS A 1 89 ? -31.248 -15.485 13.795 1.00 54.44 89 HIS A CA 1
ATOM 729 C C . HIS A 1 89 ? -31.126 -15.900 15.271 1.00 54.44 89 HIS A C 1
ATOM 731 O O . HIS A 1 89 ? -32.127 -16.257 15.887 1.00 54.44 89 HIS A O 1
ATOM 737 N N . LEU A 1 90 ? -29.928 -15.831 15.861 1.00 54.59 90 LEU A N 1
ATOM 738 C CA . LEU A 1 90 ? -29.698 -16.161 17.275 1.00 54.59 90 LEU A CA 1
ATOM 739 C C . LEU A 1 90 ? -30.200 -15.070 18.239 1.00 54.59 90 LEU A C 1
ATOM 741 O O . LEU A 1 90 ? -30.545 -15.372 19.379 1.00 54.59 90 LEU A O 1
ATOM 745 N N . GLN A 1 91 ? -30.288 -13.814 17.786 1.00 53.12 91 GLN A N 1
ATOM 746 C CA . GLN A 1 91 ? -30.904 -12.725 18.557 1.00 53.12 91 GLN A CA 1
ATOM 747 C C . GLN A 1 91 ? -32.440 -12.772 18.554 1.00 53.12 91 GLN A C 1
ATOM 749 O O . GLN A 1 91 ? -33.058 -12.221 19.459 1.00 53.12 91 GLN A O 1
ATOM 754 N N . THR A 1 92 ? -33.073 -13.441 17.584 1.00 55.19 92 THR A N 1
ATOM 755 C CA . THR A 1 92 ? -34.544 -13.495 17.471 1.00 55.19 92 THR A CA 1
ATOM 756 C C . THR A 1 92 ? -35.187 -14.620 18.298 1.00 55.19 92 THR A C 1
ATOM 758 O O . THR A 1 92 ? -36.405 -14.670 18.385 1.00 55.19 92 THR A O 1
ATOM 761 N N . GLN A 1 93 ? -34.410 -15.513 18.927 1.00 49.12 93 GLN A N 1
ATOM 762 C CA . GLN A 1 93 ? -34.942 -16.655 19.700 1.00 49.12 93 GLN A CA 1
ATOM 763 C C . GLN A 1 93 ? -34.799 -16.529 21.231 1.00 49.12 93 GLN A C 1
ATOM 765 O O . GLN A 1 93 ? -34.891 -17.534 21.925 1.00 49.12 93 GLN A O 1
ATOM 770 N N . ASN A 1 94 ? -34.570 -15.329 21.778 1.00 50.94 94 ASN A N 1
ATOM 771 C CA . ASN A 1 94 ? -34.473 -15.121 23.237 1.00 50.94 94 ASN A CA 1
ATOM 772 C C . ASN A 1 94 ? -35.417 -14.030 23.781 1.00 50.94 94 ASN A C 1
ATOM 774 O O . ASN A 1 94 ? -35.164 -13.469 24.844 1.00 50.94 94 ASN A O 1
ATOM 778 N N . ALA A 1 95 ? -36.503 -13.729 23.070 1.00 52.56 95 ALA A N 1
ATOM 779 C CA . ALA A 1 95 ? -37.655 -13.033 23.637 1.00 52.56 95 ALA A CA 1
ATOM 780 C C . ALA A 1 95 ? -38.836 -14.012 23.603 1.00 52.56 95 ALA A C 1
ATOM 782 O O . ALA A 1 95 ? -39.052 -14.630 22.566 1.00 52.56 95 ALA A O 1
ATOM 783 N N . ASP A 1 96 ? -39.538 -14.150 24.726 1.00 51.72 96 ASP A N 1
ATOM 784 C CA . ASP A 1 96 ? -40.688 -15.035 24.979 1.00 51.72 96 ASP A CA 1
ATOM 785 C C . ASP A 1 96 ? -40.386 -16.481 25.411 1.00 51.72 96 ASP A C 1
ATOM 787 O O . ASP A 1 96 ? -40.548 -17.437 24.657 1.00 51.72 96 ASP A O 1
ATOM 791 N N . PHE A 1 97 ? -40.046 -16.624 26.696 1.00 46.53 97 PHE A N 1
ATOM 792 C CA . PHE A 1 97 ? -40.614 -17.666 27.560 1.00 46.53 97 PHE A CA 1
ATOM 793 C C . PHE A 1 97 ? -40.873 -17.050 28.950 1.00 46.53 97 PHE A C 1
ATOM 795 O O . PHE A 1 97 ? -39.965 -16.994 29.780 1.00 46.53 97 PHE A O 1
ATOM 802 N N . ASP A 1 98 ? -42.098 -16.554 29.148 1.00 41.12 98 ASP A N 1
ATOM 803 C CA . ASP A 1 98 ? -42.790 -16.468 30.449 1.00 41.12 98 ASP A CA 1
ATOM 804 C C . ASP A 1 98 ? -43.655 -17.731 30.62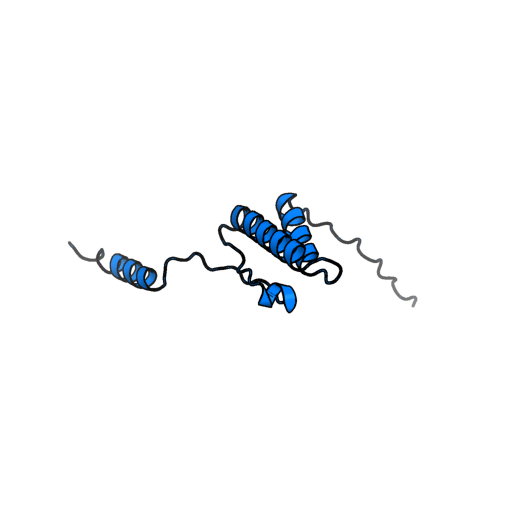3 1.00 41.12 98 ASP A C 1
ATOM 806 O O . ASP A 1 98 ? -44.276 -18.160 29.618 1.00 41.12 98 ASP A O 1
#

Secondary structure (DSSP, 8-state):
--------PPP--PPPPHHHHHHHHHHHHHT-TTS-HHHHHHHHHHHHHHHHHHHS--B---HHHHHHTPPPPBP--S--THHHHHHHHHSTTSS---

Sequence (98 aa):
MPAVRTMPSKPVKTERTHEENQERAYIAASRRSDRSLEARIESARRASEIHKRRTSRSLRVTEADVINEEMYEEEDDDLPMQYRRLTAHLQTQNADFD